Protein AF-A0A2U2DVE7-F1 (afdb_monomer_lite)

Foldseek 3Di:
DDDVVVVVVVVVVVVVVVVVVVVQVVVQVVCCVVPVAGWHWDWDDDPVDTDIDIGGPDDPPPPD

Secondary structure (DSSP, 8-state):
---HHHHHHHHHHHHHHHHHHHHHHHHHHHHHHHHSS-EEEEEEE-SS-EEEEEEE---TT---

Structure (mmCIF, N/CA/C/O backbone):
data_AF-A0A2U2DVE7-F1
#
_entry.id   AF-A0A2U2DVE7-F1
#
loop_
_atom_site.group_PDB
_atom_site.id
_atom_site.type_symbol
_atom_site.label_atom_id
_atom_site.label_alt_id
_atom_site.label_comp_id
_atom_site.label_asym_id
_atom_site.label_entity_id
_atom_site.label_seq_id
_atom_site.pdbx_PDB_ins_code
_atom_site.Cartn_x
_atom_site.Cartn_y
_atom_site.Cartn_z
_atom_site.occupancy
_atom_site.B_iso_or_equiv
_atom_site.auth_seq_id
_atom_site.auth_comp_id
_atom_site.auth_asym_id
_atom_site.auth_atom_id
_atom_site.pdbx_PDB_model_num
ATOM 1 N N . MET A 1 1 ? 16.596 7.639 -31.468 1.00 63.19 1 MET A N 1
ATOM 2 C CA . MET A 1 1 ? 15.613 6.583 -31.136 1.00 63.19 1 MET A CA 1
ATOM 3 C C . MET A 1 1 ? 16.234 5.689 -30.078 1.00 63.19 1 MET A C 1
ATOM 5 O O . MET A 1 1 ? 17.404 5.358 -30.229 1.00 63.19 1 MET A O 1
ATOM 9 N N . ALA A 1 2 ? 15.514 5.369 -29.002 1.00 67.31 2 ALA A N 1
ATOM 10 C CA . ALA A 1 2 ? 16.008 4.448 -27.976 1.00 67.31 2 ALA A CA 1
ATOM 11 C C . ALA A 1 2 ? 16.077 3.010 -28.524 1.00 67.31 2 ALA A C 1
ATOM 13 O O . ALA A 1 2 ? 15.264 2.626 -29.363 1.00 67.31 2 ALA A O 1
ATOM 14 N N . HIS A 1 3 ? 17.062 2.232 -28.072 1.00 73.31 3 HIS A N 1
ATOM 15 C CA . HIS A 1 3 ? 17.238 0.837 -28.478 1.00 73.31 3 HIS A CA 1
ATOM 16 C C . HIS A 1 3 ? 16.095 -0.038 -27.910 1.00 73.31 3 HIS A C 1
ATOM 18 O O . HIS A 1 3 ? 15.783 0.113 -26.728 1.00 73.31 3 HIS A O 1
ATOM 24 N N . PRO A 1 4 ? 15.507 -0.982 -28.673 1.00 75.50 4 PRO A N 1
ATOM 25 C CA . PRO A 1 4 ? 14.337 -1.765 -28.245 1.00 75.50 4 PRO A CA 1
ATOM 26 C C . PRO A 1 4 ? 14.472 -2.465 -26.883 1.00 75.50 4 PRO A C 1
ATOM 28 O O . PRO A 1 4 ? 13.521 -2.482 -26.105 1.00 75.50 4 PRO A O 1
ATOM 31 N N . LEU A 1 5 ? 15.665 -2.976 -26.551 1.00 70.31 5 LEU A N 1
ATOM 32 C CA . LEU A 1 5 ? 15.937 -3.586 -25.238 1.00 70.31 5 LEU A CA 1
ATOM 33 C C . LEU A 1 5 ? 15.768 -2.600 -24.070 1.00 70.31 5 LEU A C 1
ATOM 35 O O . LEU A 1 5 ? 15.262 -2.980 -23.019 1.00 70.31 5 LEU A O 1
ATOM 39 N N . LEU A 1 6 ? 16.155 -1.332 -24.253 1.00 62.19 6 LEU A N 1
ATOM 40 C CA . LEU A 1 6 ? 16.003 -0.299 -23.222 1.00 62.19 6 LEU A CA 1
ATOM 41 C C . LEU A 1 6 ? 14.527 0.050 -23.010 1.00 62.19 6 LEU A C 1
ATOM 43 O O . LEU A 1 6 ? 14.092 0.238 -21.877 1.00 62.19 6 LEU A O 1
ATOM 47 N N . THR A 1 7 ? 13.743 0.090 -24.090 1.00 69.44 7 THR A N 1
ATOM 48 C CA . THR A 1 7 ? 12.291 0.295 -24.014 1.00 69.44 7 THR A CA 1
ATOM 49 C C . THR A 1 7 ? 11.607 -0.858 -23.282 1.00 69.44 7 THR A C 1
ATOM 51 O O . THR A 1 7 ? 10.807 -0.616 -22.384 1.00 69.44 7 THR A O 1
ATOM 54 N N . GLN A 1 8 ? 11.958 -2.106 -23.604 1.00 65.00 8 GLN A N 1
ATOM 55 C CA . GLN A 1 8 ? 11.389 -3.283 -22.945 1.00 65.00 8 GLN A CA 1
ATOM 56 C C . GLN A 1 8 ? 11.720 -3.323 -21.447 1.00 65.00 8 GLN A C 1
ATOM 58 O O . GLN A 1 8 ? 10.826 -3.550 -20.633 1.00 65.00 8 GLN A O 1
ATOM 63 N N . ALA A 1 9 ? 12.976 -3.051 -21.079 1.00 61.09 9 ALA A N 1
ATOM 64 C CA . ALA A 1 9 ? 13.388 -2.971 -19.680 1.00 61.09 9 ALA A CA 1
ATOM 65 C C . ALA A 1 9 ? 12.623 -1.868 -18.926 1.00 61.09 9 ALA A C 1
ATOM 67 O O . ALA A 1 9 ? 12.123 -2.104 -17.830 1.00 61.09 9 ALA A O 1
ATOM 68 N N . SER A 1 10 ? 12.453 -0.689 -19.534 1.00 66.75 10 SER A N 1
ATOM 69 C CA . SER A 1 10 ? 11.687 0.410 -18.935 1.00 66.75 10 SER A CA 1
ATOM 70 C C . SER A 1 10 ? 10.211 0.058 -18.713 1.00 66.75 10 SER A C 1
ATOM 72 O O . SER A 1 10 ? 9.655 0.418 -17.676 1.00 66.75 10 SER A O 1
ATOM 74 N N . CYS A 1 11 ? 9.576 -0.655 -19.649 1.00 69.19 11 CYS A N 1
ATOM 75 C CA . CYS A 1 11 ? 8.195 -1.114 -19.492 1.00 69.19 11 CYS A CA 1
ATOM 76 C C . CYS A 1 11 ? 8.048 -2.159 -18.377 1.00 69.19 11 CYS A C 1
ATOM 78 O O . CYS A 1 11 ? 7.080 -2.088 -17.623 1.00 69.19 11 CYS A O 1
ATOM 80 N N . ALA A 1 12 ? 8.997 -3.092 -18.252 1.00 77.94 12 ALA A N 1
ATOM 81 C CA . ALA A 1 12 ? 8.998 -4.083 -17.174 1.00 77.94 12 ALA A CA 1
ATOM 82 C C . ALA A 1 12 ? 9.099 -3.408 -15.795 1.00 77.94 12 ALA A C 1
ATOM 84 O O . ALA A 1 12 ? 8.240 -3.625 -14.946 1.00 77.94 12 ALA A O 1
ATOM 85 N N . VAL A 1 13 ? 10.047 -2.477 -15.630 1.00 81.31 13 VAL A N 1
ATOM 86 C CA . VAL A 1 13 ? 10.210 -1.692 -14.392 1.00 81.31 13 VAL A CA 1
ATOM 87 C C . VAL A 1 13 ? 8.938 -0.912 -14.036 1.00 81.31 13 VAL A C 1
ATOM 89 O O . VAL A 1 13 ? 8.552 -0.840 -12.872 1.00 81.31 13 VAL A O 1
ATOM 92 N N . ALA A 1 14 ? 8.253 -0.332 -15.026 1.00 83.00 14 ALA A N 1
ATOM 93 C CA . ALA A 1 14 ? 6.992 0.368 -14.786 1.00 83.00 14 ALA A CA 1
ATOM 94 C C . ALA A 1 14 ? 5.877 -0.576 -14.295 1.00 83.00 14 ALA A C 1
ATOM 96 O O . ALA A 1 14 ? 5.064 -0.168 -13.462 1.00 83.00 14 ALA A O 1
ATOM 97 N N . GLY A 1 15 ? 5.853 -1.817 -14.791 1.00 87.56 15 GLY A N 1
ATOM 98 C CA . GLY A 1 15 ? 4.950 -2.870 -14.326 1.00 87.56 15 GLY A CA 1
ATOM 99 C C . GLY A 1 15 ? 5.187 -3.217 -12.859 1.00 87.56 15 GLY A C 1
ATOM 100 O O . GLY A 1 15 ? 4.251 -3.158 -12.064 1.00 87.56 15 GLY A O 1
ATOM 101 N N . ASP A 1 16 ? 6.444 -3.456 -12.488 1.00 88.00 16 ASP A N 1
ATOM 102 C CA . ASP A 1 16 ? 6.823 -3.810 -11.116 1.00 88.00 16 ASP A CA 1
ATOM 103 C C . ASP A 1 16 ? 6.474 -2.683 -10.126 1.00 88.00 16 ASP A C 1
ATOM 105 O O . ASP A 1 16 ? 5.901 -2.917 -9.061 1.00 88.00 16 ASP A O 1
ATOM 109 N N . ILE A 1 17 ? 6.721 -1.420 -10.500 1.00 88.00 17 ILE A N 1
ATOM 110 C CA . ILE A 1 17 ? 6.332 -0.257 -9.683 1.00 88.00 17 ILE A CA 1
ATOM 111 C C . ILE A 1 17 ? 4.806 -0.180 -9.515 1.00 88.00 17 ILE A C 1
ATOM 113 O O . ILE A 1 17 ? 4.312 0.188 -8.444 1.00 88.00 17 ILE A O 1
ATOM 117 N N . ALA A 1 18 ? 4.037 -0.482 -10.564 1.00 88.69 18 ALA A N 1
ATOM 118 C CA . ALA A 1 18 ? 2.579 -0.477 -10.494 1.00 88.69 18 ALA A CA 1
ATOM 119 C C . ALA A 1 18 ? 2.050 -1.589 -9.574 1.00 88.69 18 ALA A C 1
ATOM 121 O O . ALA A 1 18 ? 1.124 -1.346 -8.797 1.00 88.69 18 ALA A O 1
ATOM 122 N N . GLU A 1 19 ? 2.665 -2.770 -9.612 1.00 90.94 19 GLU A N 1
ATOM 123 C CA . GLU A 1 19 ? 2.338 -3.884 -8.724 1.00 90.94 19 GLU A CA 1
ATOM 124 C C . GLU A 1 19 ? 2.612 -3.532 -7.257 1.00 90.94 19 GLU A C 1
ATOM 126 O O . GLU A 1 19 ? 1.724 -3.667 -6.411 1.00 90.94 19 GLU A O 1
ATOM 131 N N . VAL A 1 20 ? 3.784 -2.965 -6.958 1.00 90.44 20 VAL A N 1
ATOM 132 C CA . VAL A 1 20 ? 4.131 -2.498 -5.606 1.00 90.44 20 VAL A CA 1
ATOM 133 C C . VAL A 1 20 ? 3.110 -1.477 -5.090 1.00 90.44 20 VAL A C 1
ATOM 135 O O . VAL A 1 20 ? 2.637 -1.579 -3.955 1.00 90.44 20 VAL A O 1
ATOM 138 N N . LYS A 1 21 ? 2.693 -0.523 -5.933 1.00 89.88 21 LYS A N 1
ATOM 139 C CA . LYS A 1 21 ? 1.647 0.454 -5.580 1.00 89.88 21 LYS A CA 1
ATOM 140 C C . LYS A 1 21 ? 0.297 -0.209 -5.308 1.00 89.88 21 LYS A C 1
ATOM 142 O O . LYS A 1 21 ? -0.408 0.197 -4.383 1.00 89.88 21 LYS A O 1
ATOM 147 N N . ALA A 1 22 ? -0.081 -1.217 -6.093 1.00 91.81 22 ALA A N 1
ATOM 148 C CA . ALA A 1 22 ? -1.323 -1.956 -5.882 1.00 91.81 22 ALA A CA 1
ATOM 149 C C . ALA A 1 22 ? -1.310 -2.706 -4.540 1.00 91.81 22 ALA A C 1
ATOM 151 O O . ALA A 1 22 ? -2.288 -2.638 -3.792 1.00 91.81 22 ALA A O 1
ATOM 152 N N . ILE A 1 23 ? -0.185 -3.339 -4.196 1.00 93.50 23 ILE A N 1
ATOM 153 C CA . ILE A 1 23 ? 0.014 -4.026 -2.913 1.00 93.50 23 ILE A CA 1
ATOM 154 C C . ILE A 1 23 ? -0.066 -3.033 -1.746 1.00 93.50 23 ILE A C 1
ATOM 156 O O . ILE A 1 23 ? -0.794 -3.281 -0.784 1.00 93.50 23 ILE A O 1
ATOM 160 N N . ALA A 1 24 ? 0.609 -1.884 -1.844 1.00 93.50 24 ALA A N 1
ATOM 161 C CA . ALA A 1 24 ? 0.567 -0.838 -0.820 1.00 93.50 24 ALA A CA 1
ATOM 162 C C . ALA A 1 24 ? -0.864 -0.333 -0.565 1.00 93.50 24 ALA A C 1
ATOM 164 O O . ALA A 1 24 ? -1.305 -0.223 0.582 1.00 93.50 24 ALA A O 1
ATOM 165 N N . ASN A 1 25 ? -1.626 -0.094 -1.636 1.00 94.31 25 ASN A N 1
ATOM 166 C CA . ASN A 1 25 ? -3.024 0.319 -1.540 1.00 94.31 25 ASN A CA 1
ATOM 167 C C . ASN A 1 25 ? -3.904 -0.766 -0.913 1.00 94.31 25 ASN A C 1
ATOM 169 O O . ASN A 1 25 ? -4.756 -0.465 -0.074 1.00 94.31 25 ASN A O 1
ATOM 173 N N . HIS A 1 26 ? -3.699 -2.029 -1.291 1.00 95.94 26 HIS A N 1
ATOM 174 C CA . HIS A 1 26 ? -4.429 -3.139 -0.693 1.00 95.94 26 HIS A CA 1
ATOM 175 C C . HIS A 1 26 ? -4.143 -3.250 0.809 1.00 95.94 26 HIS A C 1
ATOM 177 O O . HIS A 1 26 ? -5.074 -3.385 1.604 1.00 95.94 26 HIS A O 1
ATOM 183 N N . LEU A 1 27 ? -2.876 -3.115 1.212 1.00 95.44 27 LEU A N 1
ATOM 184 C CA . LEU A 1 27 ? -2.483 -3.108 2.617 1.00 95.44 27 LEU A CA 1
ATOM 185 C C . LEU A 1 27 ? -3.166 -1.968 3.383 1.00 95.44 27 LEU A C 1
ATOM 187 O O . LEU A 1 27 ? -3.753 -2.218 4.432 1.00 95.44 27 LEU A O 1
ATOM 191 N N . ALA A 1 28 ? -3.184 -0.745 2.845 1.00 95.62 28 ALA A N 1
ATOM 192 C CA . ALA A 1 28 ? -3.894 0.375 3.469 1.00 95.62 28 ALA A CA 1
ATOM 193 C C . ALA A 1 28 ? -5.389 0.066 3.695 1.00 95.62 28 ALA A C 1
ATOM 195 O O . ALA A 1 28 ? -5.933 0.346 4.765 1.00 95.62 28 ALA A O 1
ATOM 196 N N . GLN A 1 29 ? -6.051 -0.577 2.726 1.00 95.94 29 GLN A N 1
ATOM 197 C CA . GLN A 1 29 ? -7.446 -1.005 2.871 1.00 95.94 29 GLN A CA 1
ATOM 198 C C . GLN A 1 29 ? -7.623 -2.087 3.944 1.00 95.94 29 GLN A C 1
ATOM 200 O O . GLN A 1 29 ? -8.609 -2.060 4.678 1.00 95.94 29 GLN A O 1
ATOM 205 N N . VAL A 1 30 ? -6.699 -3.049 4.037 1.00 97.12 30 VAL A N 1
ATOM 206 C CA . VAL A 1 30 ? -6.702 -4.074 5.094 1.00 97.12 30 VAL A CA 1
ATOM 207 C C . VAL A 1 30 ? -6.566 -3.408 6.462 1.00 97.12 30 VAL A C 1
ATOM 209 O O . VAL A 1 30 ? -7.379 -3.672 7.346 1.00 97.12 30 VAL A O 1
ATOM 212 N N . MET A 1 31 ? -5.612 -2.489 6.610 1.00 96.44 31 MET A N 1
ATOM 213 C CA . MET A 1 31 ? -5.387 -1.752 7.853 1.00 96.44 31 MET A CA 1
ATOM 214 C C . MET A 1 31 ? -6.616 -0.932 8.257 1.00 96.44 31 MET A C 1
ATOM 216 O O . MET A 1 31 ? -7.020 -0.967 9.419 1.00 96.44 31 MET A O 1
ATOM 220 N N . LYS A 1 32 ? -7.290 -0.283 7.299 1.00 95.00 32 LYS A N 1
ATOM 221 C CA . LYS A 1 32 ? -8.571 0.390 7.548 1.00 95.00 32 LYS A CA 1
ATOM 222 C C . LYS A 1 32 ? -9.644 -0.566 8.061 1.00 95.00 32 LYS A C 1
ATOM 224 O O . LYS A 1 32 ? -10.355 -0.229 9.000 1.00 95.00 32 LYS A O 1
ATOM 229 N N . ARG A 1 33 ? -9.772 -1.764 7.485 1.00 95.81 33 ARG A N 1
ATOM 230 C CA . ARG A 1 33 ? -10.758 -2.753 7.959 1.00 95.81 33 ARG A CA 1
ATOM 231 C C . ARG A 1 33 ? -10.470 -3.238 9.380 1.00 95.81 33 ARG A C 1
ATOM 233 O O . ARG A 1 33 ? -11.415 -3.494 10.115 1.00 95.81 33 ARG A O 1
ATOM 240 N N . ILE A 1 34 ? -9.197 -3.370 9.753 1.00 96.12 34 ILE A N 1
ATOM 241 C CA . ILE A 1 34 ? -8.787 -3.847 11.082 1.00 96.12 34 ILE A CA 1
ATOM 242 C C . ILE A 1 34 ? -8.931 -2.744 12.138 1.00 96.12 34 ILE A C 1
ATOM 244 O O . ILE A 1 34 ? -9.401 -3.007 13.240 1.00 96.12 34 ILE A O 1
ATOM 248 N N . HIS A 1 35 ? -8.526 -1.515 11.810 1.00 93.88 35 HIS A N 1
ATOM 249 C CA . HIS A 1 35 ? -8.353 -0.439 12.790 1.00 93.88 35 HIS A CA 1
ATOM 250 C C . HIS A 1 35 ? -9.364 0.711 12.659 1.00 93.88 35 HIS A C 1
ATOM 252 O O . HIS A 1 35 ? -9.371 1.610 13.493 1.00 93.88 35 HIS A O 1
ATOM 258 N N . GLY A 1 36 ? -10.197 0.725 11.618 1.00 91.31 36 GLY A N 1
ATOM 259 C CA . GLY A 1 36 ? -11.261 1.713 11.395 1.00 91.31 36 GLY A CA 1
ATOM 260 C C . GLY A 1 36 ? -10.815 3.064 10.821 1.00 91.31 36 GLY A C 1
ATOM 261 O O . GLY A 1 36 ? -11.631 3.758 10.220 1.00 91.31 36 GLY A O 1
ATOM 262 N N . LEU A 1 37 ? -9.539 3.430 10.959 1.00 90.81 37 LEU A N 1
ATOM 263 C CA . LEU A 1 37 ? -8.974 4.688 10.451 1.00 90.81 37 LEU A CA 1
ATOM 264 C C . LEU A 1 37 ? -8.486 4.564 9.004 1.00 90.81 37 LEU A C 1
ATOM 266 O O . LEU A 1 37 ? -8.253 3.465 8.511 1.00 90.81 3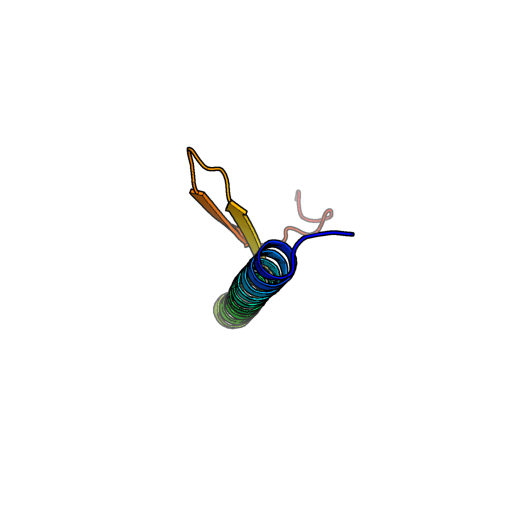7 LEU A O 1
ATOM 270 N N . GLU A 1 38 ? -8.297 5.689 8.318 1.00 93.00 38 GLU A N 1
ATOM 271 C CA . GLU A 1 38 ? -7.563 5.710 7.051 1.00 93.00 38 GLU A CA 1
ATOM 272 C C . GLU A 1 38 ? -6.071 5.454 7.290 1.00 93.00 38 GLU A C 1
ATOM 274 O O . GLU A 1 38 ? -5.510 5.897 8.290 1.00 93.00 38 GLU A O 1
ATOM 279 N N . TRP A 1 39 ? -5.408 4.764 6.359 1.00 93.75 39 TRP A N 1
ATOM 280 C CA . TRP A 1 39 ? -3.981 4.438 6.464 1.00 93.75 39 TRP A CA 1
ATOM 281 C C . TRP A 1 39 ? -3.211 4.887 5.230 1.00 93.75 39 TRP A C 1
ATOM 283 O O . TRP A 1 39 ? -3.736 4.953 4.115 1.00 93.75 39 TRP A O 1
ATOM 293 N N . ARG A 1 40 ? -1.941 5.213 5.445 1.00 92.00 40 ARG A N 1
ATOM 294 C CA . ARG A 1 40 ? -0.967 5.554 4.417 1.00 92.00 40 ARG A CA 1
ATOM 295 C C . ARG A 1 40 ? 0.143 4.514 4.440 1.00 92.00 40 ARG A C 1
ATOM 297 O O . ARG A 1 40 ? 0.692 4.223 5.500 1.00 92.00 40 ARG A O 1
ATOM 304 N N . VAL A 1 41 ? 0.448 3.982 3.261 1.00 93.25 41 VAL A N 1
ATOM 305 C CA . VAL A 1 41 ? 1.588 3.098 3.026 1.00 93.25 41 VAL A CA 1
ATOM 306 C C . VAL A 1 41 ? 2.507 3.805 2.040 1.00 93.25 41 VAL A C 1
ATOM 308 O O . VAL A 1 41 ? 2.099 4.078 0.912 1.00 93.25 41 VAL A O 1
ATOM 311 N N . GLU A 1 42 ? 3.715 4.134 2.478 1.00 89.81 42 GLU A N 1
ATOM 312 C CA . GLU A 1 42 ? 4.766 4.719 1.644 1.00 89.81 42 GLU A CA 1
ATOM 313 C C . GLU A 1 42 ? 5.898 3.707 1.502 1.00 89.81 42 GLU A C 1
ATOM 315 O O . GLU A 1 42 ? 6.301 3.076 2.480 1.00 89.81 42 GLU A O 1
ATOM 320 N N . ILE A 1 43 ? 6.370 3.525 0.271 1.00 86.56 43 ILE A N 1
ATOM 321 C CA . ILE A 1 43 ? 7.460 2.610 -0.057 1.00 86.56 43 ILE A CA 1
ATOM 322 C C . ILE A 1 43 ? 8.538 3.438 -0.737 1.00 86.56 43 ILE A C 1
ATOM 324 O O . ILE A 1 43 ? 8.296 4.035 -1.788 1.00 86.56 43 ILE A O 1
ATOM 328 N N . GLU A 1 44 ? 9.707 3.485 -0.112 1.00 85.62 44 GLU A N 1
ATOM 329 C CA . GLU A 1 44 ? 10.884 4.159 -0.635 1.00 85.62 44 GLU A CA 1
ATOM 330 C C . GLU A 1 44 ? 11.866 3.114 -1.162 1.00 85.62 44 GLU A C 1
ATOM 332 O O . GLU A 1 44 ? 12.248 2.173 -0.460 1.00 85.62 44 GLU A O 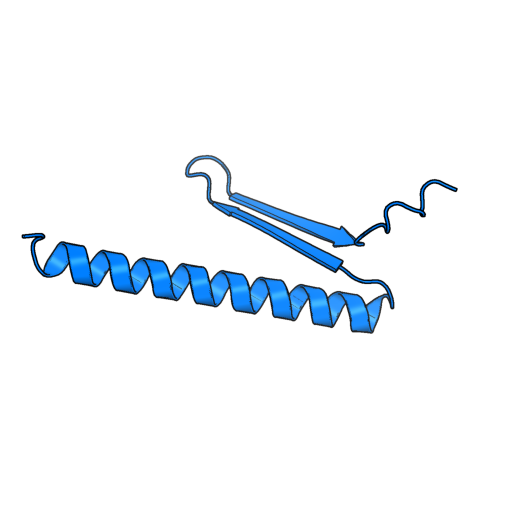1
ATOM 337 N N . HIS A 1 45 ? 12.225 3.275 -2.435 1.00 79.19 45 HIS A N 1
ATOM 338 C CA . HIS A 1 45 ? 13.151 2.408 -3.151 1.00 79.19 45 HIS A CA 1
ATOM 339 C C . HIS A 1 45 ? 14.481 3.144 -3.322 1.00 79.19 45 HIS A C 1
ATOM 341 O O . HIS A 1 45 ? 14.778 3.639 -4.410 1.00 79.19 45 HIS A O 1
ATOM 347 N N . ASP A 1 46 ? 15.255 3.247 -2.242 1.00 81.81 46 ASP A N 1
ATOM 348 C CA . ASP A 1 46 ? 16.637 3.718 -2.309 1.00 81.81 46 ASP A CA 1
ATOM 349 C C . ASP A 1 46 ? 17.599 2.512 -2.455 1.00 81.81 46 ASP A C 1
ATOM 351 O O . ASP A 1 46 ? 17.359 1.462 -1.846 1.00 81.81 46 ASP A O 1
ATOM 355 N N . PRO A 1 47 ? 18.652 2.599 -3.295 1.00 78.88 47 PRO A N 1
ATOM 356 C CA . PRO A 1 47 ? 19.609 1.508 -3.498 1.00 78.88 47 PRO A CA 1
ATOM 357 C C . PRO A 1 47 ? 20.358 1.063 -2.235 1.00 78.88 47 PRO A C 1
ATOM 359 O O . PRO A 1 47 ? 20.834 -0.072 -2.185 1.00 78.88 47 PRO A O 1
ATOM 362 N N . GLU A 1 48 ? 20.494 1.939 -1.242 1.00 81.44 48 GLU A N 1
ATOM 363 C CA . GLU A 1 48 ? 21.203 1.676 0.009 1.00 81.44 48 GLU A CA 1
ATOM 364 C C . GLU A 1 48 ? 20.239 1.269 1.127 1.00 81.44 48 GLU A C 1
ATOM 366 O O . GLU A 1 48 ? 20.587 0.434 1.968 1.00 81.44 48 GLU A O 1
ATOM 371 N N . VAL A 1 49 ? 19.015 1.813 1.129 1.00 65.38 49 VAL A N 1
ATOM 372 C CA . VAL A 1 49 ? 17.999 1.514 2.148 1.00 65.38 49 VAL A CA 1
ATOM 373 C C . VAL A 1 49 ? 16.594 1.422 1.550 1.00 65.38 49 VAL A C 1
ATOM 375 O O . VAL A 1 49 ? 15.995 2.409 1.144 1.00 65.38 49 VAL A O 1
ATOM 378 N N . ALA A 1 50 ? 15.985 0.238 1.612 1.00 84.94 50 ALA A N 1
ATOM 379 C CA . ALA A 1 50 ? 14.552 0.098 1.359 1.00 84.94 50 ALA A CA 1
ATOM 380 C C . ALA A 1 50 ? 13.750 0.381 2.641 1.00 84.94 50 ALA A C 1
ATOM 382 O O . ALA A 1 50 ? 13.999 -0.238 3.680 1.00 84.94 50 ALA A O 1
ATOM 383 N N . MET A 1 51 ? 12.756 1.270 2.563 1.00 86.81 51 MET A N 1
ATOM 384 C CA . MET A 1 51 ? 11.864 1.592 3.682 1.00 86.81 51 MET A CA 1
ATOM 385 C C . MET A 1 51 ? 10.399 1.379 3.295 1.00 86.81 51 MET A C 1
ATOM 387 O O . MET A 1 51 ? 9.962 1.755 2.209 1.00 86.81 51 MET A O 1
ATOM 391 N N . VAL A 1 52 ? 9.624 0.815 4.226 1.00 90.50 52 VAL A N 1
ATOM 392 C CA . VAL A 1 52 ? 8.1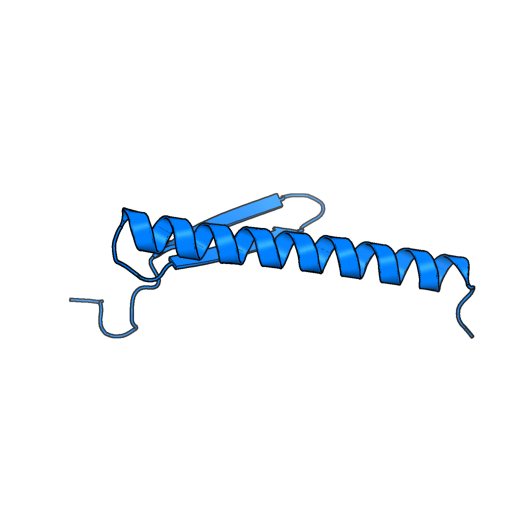60 0.765 4.151 1.00 90.50 52 VAL A CA 1
ATOM 393 C C . VAL A 1 52 ? 7.592 1.428 5.400 1.00 90.50 52 VAL A C 1
ATOM 395 O O . VAL A 1 52 ? 7.801 0.948 6.514 1.00 90.50 52 VAL A O 1
ATOM 398 N N . LEU A 1 53 ? 6.859 2.522 5.217 1.00 91.50 53 LEU A N 1
ATOM 399 C CA . LEU A 1 53 ? 6.169 3.234 6.287 1.00 91.50 53 LEU A CA 1
ATOM 400 C C . LEU A 1 53 ? 4.671 2.927 6.220 1.00 91.50 53 LEU A C 1
ATOM 402 O O . LEU A 1 53 ? 4.025 3.222 5.218 1.00 91.50 53 LEU A O 1
ATOM 406 N N . VAL A 1 54 ? 4.109 2.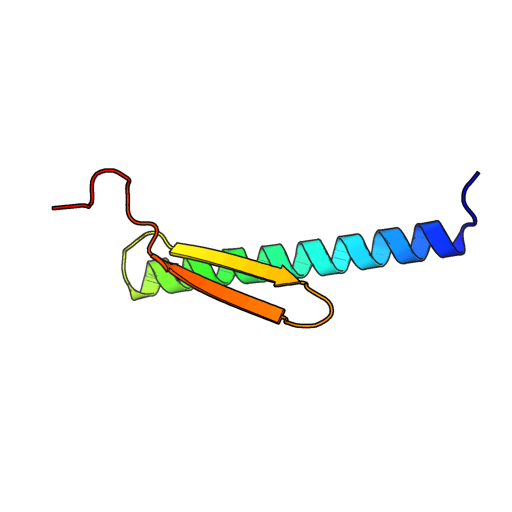376 7.300 1.00 93.75 54 VAL A N 1
ATOM 407 C CA . VAL A 1 54 ? 2.671 2.091 7.436 1.00 93.75 54 VAL A CA 1
ATOM 408 C C . VAL A 1 54 ? 2.141 2.835 8.651 1.00 93.75 54 VAL A C 1
ATOM 410 O O . VAL A 1 54 ? 2.442 2.472 9.785 1.00 93.75 54 VAL A O 1
ATOM 413 N N . VAL A 1 55 ? 1.363 3.889 8.423 1.00 94.12 55 VAL A N 1
ATOM 414 C CA . VAL A 1 55 ? 0.870 4.760 9.500 1.00 94.12 55 VAL A CA 1
ATOM 415 C C . VAL A 1 55 ? -0.585 5.167 9.269 1.00 94.12 55 VAL A C 1
ATOM 417 O O . VAL A 1 55 ? -1.011 5.254 8.111 1.00 94.12 55 VAL A O 1
ATOM 420 N N . PRO A 1 56 ? -1.363 5.445 10.329 1.00 93.00 56 PRO A N 1
ATOM 421 C CA . PRO A 1 56 ? -2.667 6.075 10.176 1.00 93.00 56 PRO A CA 1
ATOM 422 C C . PRO A 1 56 ? -2.520 7.428 9.472 1.00 93.00 56 PRO A C 1
ATOM 424 O O . PRO A 1 56 ? -1.566 8.170 9.722 1.00 93.00 56 PRO A O 1
ATOM 427 N N . LYS A 1 57 ? -3.473 7.774 8.607 1.00 89.38 57 LYS A N 1
ATOM 428 C CA . LYS A 1 57 ? -3.633 9.151 8.141 1.00 89.38 57 LYS A CA 1
ATOM 429 C C . LYS A 1 57 ? -4.285 9.921 9.277 1.00 89.38 57 LYS A C 1
ATOM 431 O O . LYS A 1 57 ? -5.492 9.827 9.465 1.00 89.38 57 LYS A O 1
ATOM 436 N N . LEU A 1 58 ? -3.466 10.630 10.046 1.00 80.06 58 LEU A N 1
ATOM 437 C CA . LEU A 1 58 ? -3.973 11.669 10.927 1.00 80.06 58 LEU A CA 1
ATOM 438 C C . LEU A 1 58 ? -4.508 12.777 10.019 1.00 80.06 58 LEU A C 1
ATOM 440 O O . LEU A 1 58 ? -3.766 13.362 9.229 1.00 80.06 58 LEU A O 1
ATOM 444 N N . ASP A 1 59 ? -5.810 12.991 10.084 1.00 63.12 59 ASP A N 1
ATOM 445 C CA . ASP A 1 59 ? -6.471 14.205 9.643 1.00 63.12 59 ASP A CA 1
ATOM 446 C C . ASP A 1 59 ? -5.733 15.418 10.237 1.00 63.12 59 ASP A C 1
ATOM 448 O O . ASP A 1 59 ? -5.306 15.403 11.393 1.00 63.12 59 ASP A O 1
ATOM 452 N N . GLU A 1 60 ? -5.563 16.488 9.454 1.00 58.91 60 GLU A N 1
ATOM 453 C CA . GLU A 1 60 ? -4.892 17.723 9.903 1.00 58.91 60 GLU A CA 1
ATOM 454 C C . GLU A 1 60 ? -5.588 18.374 11.122 1.00 58.91 60 GLU A C 1
ATOM 456 O O . GLU A 1 60 ? -5.024 19.250 11.777 1.00 58.91 60 GLU A O 1
ATOM 461 N N . GLU A 1 61 ? -6.777 17.892 11.487 1.00 55.09 61 GLU A N 1
ATOM 462 C CA . GLU A 1 61 ? -7.565 18.303 12.651 1.00 55.09 61 GLU A CA 1
ATOM 463 C C . GLU A 1 61 ? -7.266 17.483 13.929 1.00 55.09 61 GLU A C 1
ATOM 465 O O . GLU A 1 61 ? -7.686 17.867 15.020 1.00 55.09 61 GLU A O 1
ATOM 470 N N . GLY A 1 62 ? -6.479 16.404 13.835 1.00 50.81 62 GLY A N 1
ATOM 471 C CA . GLY A 1 62 ? -6.226 15.426 14.903 1.00 50.81 62 GLY A CA 1
ATOM 472 C C . GLY A 1 62 ? -5.021 15.694 15.815 1.00 50.81 62 GLY A C 1
ATOM 473 O O . GLY A 1 62 ? -4.513 14.767 16.444 1.00 50.81 62 GLY A O 1
ATOM 474 N N . ARG A 1 63 ? -4.538 16.941 15.921 1.00 48.94 63 ARG A N 1
ATOM 475 C CA . ARG A 1 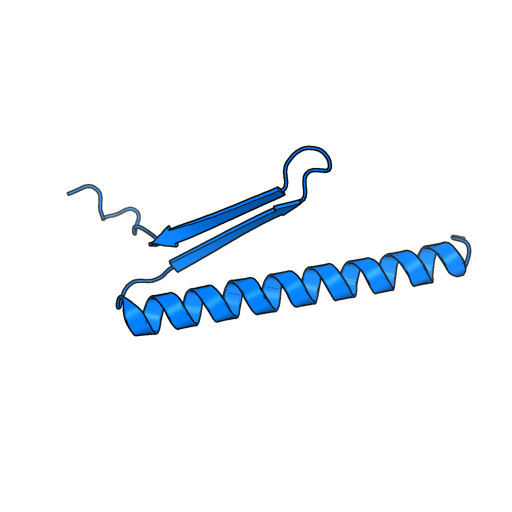63 ? -3.710 17.373 17.071 1.00 48.94 63 ARG A CA 1
ATOM 476 C C . ARG A 1 63 ? -4.608 17.936 18.179 1.00 48.94 63 ARG A C 1
ATOM 478 O O . ARG A 1 63 ? -4.509 19.123 18.492 1.00 48.94 63 ARG A O 1
ATOM 485 N N . ARG A 1 64 ? -5.489 17.118 18.755 1.00 42.72 64 ARG A N 1
ATOM 486 C CA . ARG A 1 64 ? -6.124 17.379 20.057 1.00 42.72 64 ARG A CA 1
ATOM 487 C C . ARG A 1 64 ? -6.306 16.084 20.822 1.00 42.72 64 ARG A C 1
ATOM 489 O O . ARG A 1 64 ? -6.793 15.117 20.203 1.00 42.72 64 ARG A O 1
#

pLDDT: mean 82.28, std 13.8, range [42.72, 97.1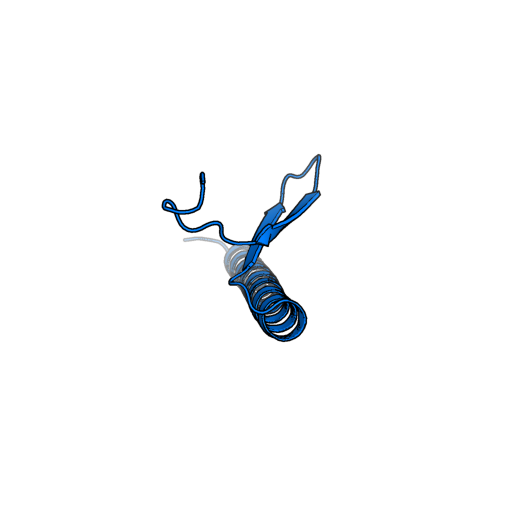2]

Organism: NCBI:txid2182425

Sequence (64 aa):
MAHPLLTQASCAVAGDIAEVKAIANHLAQVMKRIHGLEWRVEIEHDPEVAMVLVVPKLDEEGRR

Radius of gyration: 16.68 Å; chains: 1; bounding box: 32×22×51 Å